Protein AF-A0A560GDV9-F1 (afdb_monomer_lite)

Structure (mmCIF, N/CA/C/O backbone):
data_AF-A0A560GDV9-F1
#
_entry.id   AF-A0A560GDV9-F1
#
loop_
_atom_site.group_PDB
_atom_site.id
_atom_site.type_symbol
_atom_site.label_atom_id
_atom_site.label_alt_id
_atom_site.label_comp_id
_atom_site.label_asym_id
_atom_site.label_entity_id
_atom_site.label_seq_id
_atom_site.pdbx_PDB_ins_code
_atom_site.Cartn_x
_atom_site.Cartn_y
_atom_site.Cartn_z
_atom_site.occupancy
_atom_site.B_iso_or_equiv
_atom_site.auth_seq_id
_atom_site.auth_comp_id
_atom_site.auth_asym_id
_atom_site.auth_atom_id
_atom_site.pdbx_PDB_model_num
ATOM 1 N N . MET A 1 1 ? -3.298 10.198 22.100 1.00 61.28 1 MET A N 1
ATOM 2 C CA . MET A 1 1 ? -3.834 9.082 21.303 1.00 61.28 1 MET A CA 1
ATOM 3 C C . MET A 1 1 ? -5.295 8.943 21.668 1.00 61.28 1 MET A C 1
ATOM 5 O O . MET A 1 1 ? -5.582 8.778 22.848 1.00 61.28 1 MET A O 1
ATOM 9 N N . THR A 1 2 ? -6.196 9.165 20.718 1.00 78.50 2 THR A N 1
ATOM 10 C CA . THR A 1 2 ? -7.641 9.022 20.944 1.00 78.50 2 THR A CA 1
ATOM 11 C C . THR A 1 2 ? -8.025 7.538 21.013 1.00 78.50 2 THR A C 1
ATOM 13 O O . THR A 1 2 ? -7.258 6.683 20.566 1.00 78.50 2 THR A O 1
ATOM 16 N N . ASP A 1 3 ? -9.201 7.204 21.553 1.00 76.56 3 ASP A N 1
ATOM 17 C CA . ASP A 1 3 ? -9.701 5.818 21.530 1.00 76.56 3 ASP A CA 1
ATOM 18 C C . ASP A 1 3 ? -9.796 5.256 20.101 1.00 76.56 3 ASP A C 1
ATOM 20 O O . ASP A 1 3 ? -9.504 4.082 19.872 1.00 76.56 3 ASP A O 1
ATOM 24 N N . THR A 1 4 ? -10.124 6.110 19.129 1.00 74.44 4 THR A N 1
ATOM 25 C CA . THR A 1 4 ? -10.142 5.776 17.700 1.00 74.44 4 THR A CA 1
ATOM 26 C C . THR A 1 4 ? -8.750 5.423 17.172 1.00 74.44 4 THR A C 1
ATOM 28 O O . THR A 1 4 ? -8.610 4.435 16.453 1.00 74.44 4 THR A O 1
ATOM 31 N N . ASP A 1 5 ? -7.714 6.173 17.563 1.00 75.38 5 ASP A N 1
ATOM 32 C CA . ASP A 1 5 ? -6.331 5.903 17.141 1.00 75.38 5 ASP A CA 1
ATOM 33 C C . ASP A 1 5 ? -5.841 4.541 17.655 1.00 75.38 5 ASP A C 1
ATOM 35 O O . ASP A 1 5 ? -5.186 3.797 16.928 1.00 75.38 5 ASP A O 1
ATOM 39 N N . ARG A 1 6 ? -6.188 4.183 18.898 1.00 79.69 6 ARG A N 1
ATOM 40 C CA . ARG A 1 6 ? -5.818 2.891 19.496 1.00 79.69 6 ARG A CA 1
ATOM 41 C C . ARG A 1 6 ? -6.503 1.718 18.786 1.00 79.69 6 ARG A C 1
ATOM 43 O O . ARG A 1 6 ? -5.848 0.731 18.478 1.00 79.69 6 ARG A O 1
ATOM 50 N N . LEU A 1 7 ? -7.796 1.840 18.475 1.00 78.00 7 LEU A N 1
ATOM 51 C CA . LEU A 1 7 ? -8.539 0.809 17.735 1.00 78.00 7 LEU A CA 1
ATOM 52 C C . LEU A 1 7 ? -8.007 0.609 16.307 1.00 78.00 7 LEU A C 1
ATOM 54 O O . LEU A 1 7 ? -8.022 -0.509 15.788 1.00 78.00 7 LEU A O 1
ATOM 58 N N . ALA A 1 8 ? -7.550 1.683 15.661 1.00 81.62 8 ALA A N 1
ATOM 59 C CA . ALA A 1 8 ? -6.883 1.599 14.369 1.00 81.62 8 ALA A CA 1
ATOM 60 C C . ALA A 1 8 ? -5.541 0.854 14.470 1.00 81.62 8 ALA A C 1
ATOM 62 O O . ALA A 1 8 ? -5.273 -0.025 13.652 1.00 81.62 8 ALA A O 1
ATOM 63 N N . ASP A 1 9 ? -4.731 1.149 15.489 1.00 81.44 9 ASP A N 1
ATOM 64 C CA . ASP A 1 9 ? -3.441 0.482 15.701 1.00 81.44 9 ASP A CA 1
ATOM 65 C C . ASP A 1 9 ? -3.600 -1.026 15.961 1.00 81.44 9 ASP A C 1
ATOM 67 O O . ASP A 1 9 ? -2.930 -1.842 15.323 1.00 81.44 9 ASP A O 1
ATOM 71 N N . ASP A 1 10 ? -4.574 -1.404 16.797 1.00 85.94 10 ASP A N 1
ATOM 72 C CA . ASP A 1 10 ? -4.927 -2.805 17.061 1.00 85.94 10 ASP A CA 1
ATOM 73 C C . ASP A 1 10 ? -5.295 -3.539 15.757 1.00 85.94 10 ASP A C 1
ATOM 75 O O . ASP A 1 10 ? -4.894 -4.684 15.532 1.00 85.94 10 ASP A O 1
ATOM 79 N N . ARG A 1 11 ? -6.018 -2.862 14.850 1.00 88.81 11 ARG A N 1
ATOM 80 C CA . ARG A 1 11 ? -6.407 -3.406 13.538 1.00 88.81 11 ARG A CA 1
ATOM 81 C C . ARG A 1 11 ? -5.238 -3.616 12.582 1.00 88.81 11 ARG A C 1
ATOM 83 O O . ARG A 1 11 ? -5.359 -4.470 11.704 1.00 88.81 11 ARG A O 1
ATOM 90 N N . LEU A 1 12 ? -4.153 -2.857 12.726 1.00 88.56 12 LEU A N 1
ATOM 91 C CA . LEU A 1 12 ? -2.940 -2.987 11.912 1.00 88.56 12 LEU A CA 1
ATOM 92 C C . LEU A 1 12 ? -1.993 -4.076 12.429 1.00 88.56 12 LEU A C 1
ATOM 94 O O . LEU A 1 12 ? -1.129 -4.523 11.684 1.00 88.56 12 LEU A O 1
ATOM 98 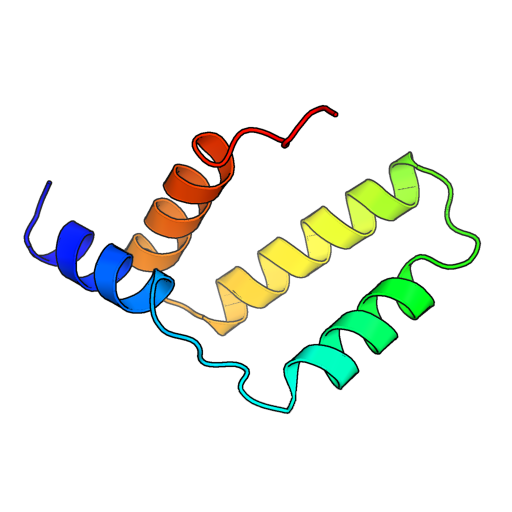N N . ALA A 1 13 ? -2.132 -4.503 13.686 1.00 85.25 13 ALA A N 1
ATOM 99 C CA . ALA A 1 13 ? -1.326 -5.575 14.273 1.00 85.25 13 ALA A CA 1
ATOM 100 C C . ALA A 1 13 ? -1.855 -6.990 13.962 1.00 85.25 13 ALA A C 1
ATOM 102 O O . ALA A 1 13 ? -1.172 -7.978 14.222 1.00 85.25 13 ALA A O 1
ATOM 103 N N . GLN A 1 14 ? -3.074 -7.099 13.436 1.00 87.06 14 GLN A N 1
ATOM 104 C CA . GLN A 1 14 ? -3.733 -8.373 13.153 1.00 87.06 14 GLN A CA 1
ATOM 105 C C . GLN A 1 14 ? -3.332 -8.900 11.773 1.00 87.06 14 GLN A C 1
ATOM 107 O O . GLN A 1 14 ? -3.497 -8.195 10.775 1.00 87.06 14 GLN A O 1
ATOM 112 N N . ASP A 1 15 ? -2.887 -10.157 11.698 1.00 84.62 15 ASP A N 1
ATOM 113 C CA . ASP A 1 15 ? -2.725 -10.835 10.411 1.00 84.62 15 ASP A CA 1
ATOM 114 C C . ASP A 1 15 ? -4.100 -11.075 9.773 1.00 84.62 15 ASP A C 1
ATOM 116 O O . ASP A 1 15 ? -4.942 -11.813 10.288 1.00 84.62 15 ASP A O 1
ATOM 120 N N . ARG A 1 16 ? -4.327 -10.404 8.644 1.00 86.94 16 ARG A N 1
ATOM 121 C CA . ARG A 1 16 ? -5.545 -10.516 7.835 1.00 86.94 16 ARG A CA 1
ATOM 122 C C . ARG A 1 16 ? -5.318 -11.217 6.503 1.00 86.94 16 ARG A C 1
ATOM 124 O O . ARG A 1 16 ? -6.291 -11.480 5.801 1.00 86.94 16 ARG A O 1
ATOM 131 N N . LEU A 1 17 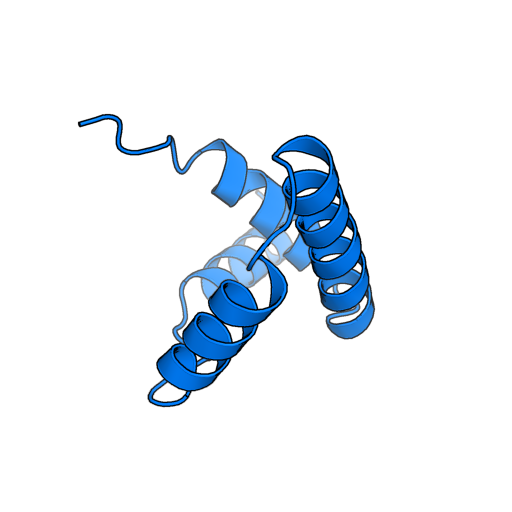? -4.065 -11.481 6.141 1.00 85.81 17 LEU A N 1
ATOM 132 C CA . LEU A 1 17 ? -3.728 -12.136 4.882 1.00 85.81 17 LEU A CA 1
ATOM 133 C C . LEU A 1 17 ? -3.723 -13.656 5.050 1.00 85.81 17 LEU A C 1
ATOM 135 O O . LEU A 1 17 ? -4.092 -14.371 4.114 1.00 85.81 17 LEU A O 1
ATOM 139 N N . GLY A 1 18 ? -3.360 -14.149 6.240 1.00 84.38 18 GLY A N 1
ATOM 140 C CA . GLY A 1 18 ? -3.243 -15.577 6.511 1.00 84.38 18 GLY A CA 1
ATOM 141 C C . GLY A 1 18 ? -2.402 -16.274 5.436 1.00 84.38 18 GLY A C 1
ATOM 142 O O . GLY A 1 18 ? -1.434 -15.720 4.921 1.00 84.38 18 GLY A O 1
ATOM 143 N N . GLY A 1 19 ? -2.821 -17.468 5.007 1.00 82.94 19 GLY A N 1
ATOM 144 C CA . GLY A 1 19 ? -2.120 -18.235 3.965 1.00 82.94 19 GLY A CA 1
ATOM 145 C C . GLY A 1 19 ? -2.190 -17.659 2.542 1.00 82.94 19 GLY A C 1
ATOM 146 O O . GLY A 1 19 ? -1.659 -18.271 1.626 1.00 82.94 19 GLY A O 1
ATOM 147 N N . ARG A 1 20 ? -2.862 -16.520 2.319 1.00 89.50 20 ARG A N 1
ATOM 148 C CA . ARG A 1 20 ? -2.952 -15.864 0.999 1.00 89.50 20 ARG A CA 1
ATOM 149 C C . ARG A 1 20 ? -1.897 -14.772 0.803 1.00 89.50 20 ARG A C 1
ATOM 151 O O . ARG A 1 20 ? -1.855 -14.168 -0.266 1.00 89.50 20 ARG A O 1
ATOM 158 N N . GLY A 1 21 ? -1.064 -14.500 1.813 1.00 88.50 21 GLY A N 1
ATOM 159 C CA . GLY A 1 21 ? 0.012 -13.507 1.721 1.00 88.50 21 GLY A CA 1
ATOM 160 C C . GLY A 1 21 ? 0.976 -13.780 0.561 1.00 88.50 21 GLY A C 1
ATOM 161 O O . GLY A 1 21 ? 1.369 -12.843 -0.136 1.00 88.50 21 GLY A O 1
ATOM 162 N N . ASP A 1 22 ? 1.261 -15.056 0.296 1.00 92.12 22 ASP A N 1
ATOM 163 C CA . ASP A 1 22 ? 2.170 -15.488 -0.772 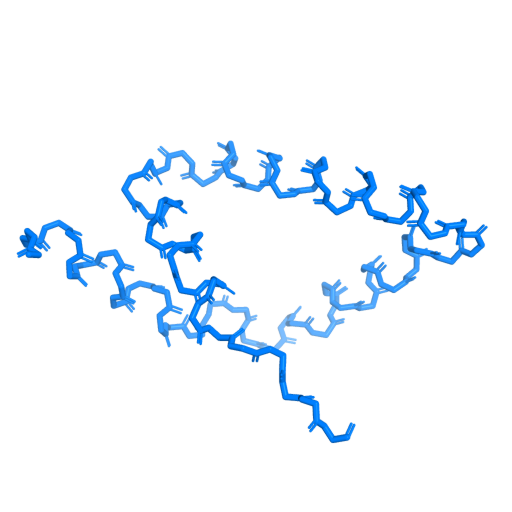1.00 92.12 22 ASP A CA 1
ATOM 164 C C . ASP A 1 22 ? 1.662 -15.101 -2.169 1.00 92.12 22 ASP A C 1
ATOM 166 O O . ASP A 1 22 ? 2.440 -14.620 -2.992 1.00 92.12 22 ASP A O 1
ATOM 170 N N . ASP A 1 23 ? 0.353 -15.221 -2.425 1.00 94.94 23 ASP A N 1
ATOM 171 C CA . ASP A 1 23 ? -0.248 -14.829 -3.709 1.00 94.94 23 ASP A CA 1
ATOM 172 C C . ASP A 1 23 ? -0.061 -13.330 -3.979 1.00 94.94 23 ASP A C 1
ATOM 174 O O . ASP A 1 23 ? 0.239 -12.915 -5.100 1.00 94.94 23 ASP A O 1
ATOM 178 N N . ILE A 1 24 ? -0.240 -12.504 -2.942 1.00 93.44 24 ILE A N 1
ATOM 179 C CA . ILE A 1 24 ? -0.081 -11.050 -3.042 1.00 93.44 24 ILE A CA 1
ATOM 180 C C . ILE A 1 24 ? 1.387 -10.711 -3.279 1.00 93.44 24 ILE A C 1
ATOM 182 O O . ILE A 1 24 ? 1.691 -9.903 -4.155 1.00 93.44 24 ILE A O 1
ATOM 186 N N . TYR A 1 25 ? 2.298 -11.343 -2.538 1.00 91.81 25 TYR A N 1
ATOM 187 C CA . TYR A 1 25 ? 3.730 -11.122 -2.704 1.00 91.81 25 TYR A CA 1
ATOM 188 C C . TYR A 1 25 ? 4.206 -11.500 -4.114 1.00 91.81 25 TYR A C 1
ATOM 190 O O . TYR A 1 25 ? 4.894 -10.711 -4.763 1.00 91.81 25 TYR A O 1
ATOM 198 N N . ALA A 1 26 ? 3.778 -12.655 -4.628 1.00 96.12 26 ALA A N 1
ATOM 199 C CA . ALA A 1 26 ? 4.095 -13.091 -5.984 1.00 96.12 26 ALA A CA 1
ATOM 200 C C . ALA A 1 26 ? 3.559 -12.114 -7.045 1.00 96.12 26 ALA A C 1
ATOM 202 O O . ALA A 1 26 ? 4.283 -11.753 -7.975 1.00 96.12 26 ALA A O 1
ATOM 203 N N . ALA A 1 27 ? 2.319 -11.636 -6.888 1.00 97.50 27 ALA A N 1
ATOM 204 C CA . ALA A 1 27 ? 1.726 -10.659 -7.799 1.00 97.50 27 ALA A CA 1
ATOM 205 C C . ALA A 1 27 ? 2.463 -9.309 -7.777 1.00 97.50 27 ALA A C 1
ATOM 207 O O . ALA A 1 27 ? 2.657 -8.702 -8.830 1.00 97.50 27 ALA A O 1
ATOM 208 N N . LEU A 1 28 ? 2.904 -8.850 -6.600 1.00 96.94 28 LEU A N 1
ATOM 209 C CA . LEU A 1 28 ? 3.708 -7.634 -6.470 1.00 96.94 28 LEU A CA 1
ATOM 210 C C . LEU A 1 28 ? 5.053 -7.783 -7.174 1.00 96.94 28 LEU A C 1
ATOM 212 O O . LEU A 1 28 ? 5.420 -6.918 -7.965 1.00 96.94 28 LEU A O 1
ATOM 216 N N . LEU A 1 29 ? 5.762 -8.888 -6.934 1.00 97.19 29 LEU A N 1
ATOM 217 C CA . LEU A 1 29 ? 7.060 -9.135 -7.557 1.00 97.19 29 LEU A CA 1
ATOM 218 C C . LEU A 1 29 ? 6.956 -9.133 -9.087 1.00 97.19 29 LEU A C 1
ATOM 220 O O . LEU A 1 29 ? 7.723 -8.437 -9.750 1.00 97.19 29 LEU A O 1
ATOM 224 N N . ALA A 1 30 ? 5.962 -9.838 -9.632 1.00 98.25 30 ALA A N 1
ATOM 225 C CA . ALA A 1 30 ? 5.698 -9.859 -11.067 1.00 98.25 30 ALA A CA 1
ATOM 226 C C . ALA A 1 30 ? 5.362 -8.462 -11.619 1.00 98.25 30 ALA A C 1
ATOM 228 O O . ALA A 1 30 ? 5.810 -8.095 -12.701 1.00 98.25 30 ALA A O 1
ATOM 229 N N . ALA A 1 31 ? 4.616 -7.644 -10.870 1.00 98.25 31 ALA A N 1
ATOM 230 C CA . ALA A 1 31 ? 4.267 -6.288 -11.291 1.00 98.25 31 ALA A CA 1
ATOM 231 C C . ALA A 1 31 ? 5.480 -5.336 -11.364 1.00 98.25 31 ALA A C 1
ATOM 233 O O . ALA A 1 31 ? 5.423 -4.329 -12.072 1.00 98.25 31 ALA A O 1
ATOM 234 N N . HIS A 1 32 ? 6.567 -5.644 -10.651 1.00 98.38 32 HIS A N 1
ATOM 235 C CA . HIS A 1 32 ? 7.816 -4.879 -10.678 1.00 98.38 32 HIS A CA 1
ATOM 236 C C . HIS A 1 32 ? 8.812 -5.340 -11.750 1.00 98.38 32 HIS A C 1
ATOM 238 O O . HIS A 1 32 ? 9.778 -4.623 -12.024 1.00 98.38 32 HIS A O 1
ATOM 244 N N . GLU A 1 33 ? 8.608 -6.512 -12.350 1.00 97.81 33 GLU A N 1
ATOM 245 C CA . GLU A 1 33 ? 9.548 -7.095 -13.304 1.00 97.81 33 GLU A CA 1
ATOM 246 C C . GLU A 1 33 ? 9.779 -6.169 -14.513 1.00 97.81 33 GLU A C 1
ATOM 248 O O . GLU A 1 33 ? 8.847 -5.670 -15.141 1.00 97.81 33 GLU A O 1
ATOM 253 N N . GLY A 1 34 ? 11.052 -5.900 -14.822 1.00 97.75 34 GLY A N 1
ATOM 254 C CA . GLY A 1 34 ? 11.449 -5.038 -15.940 1.00 97.75 34 GLY A CA 1
ATOM 255 C C . GLY A 1 34 ? 11.243 -3.531 -15.724 1.00 97.75 34 GLY A C 1
ATOM 256 O O . GLY A 1 34 ? 11.572 -2.750 -16.618 1.00 97.75 34 GLY A O 1
ATOM 257 N N . LEU A 1 35 ? 10.737 -3.092 -14.564 1.00 98.44 35 LEU A N 1
ATOM 258 C CA . LEU A 1 35 ? 10.589 -1.668 -14.259 1.00 98.44 35 LEU A CA 1
ATOM 259 C C . LEU A 1 35 ? 11.901 -1.048 -13.765 1.00 98.44 35 LEU A C 1
ATOM 261 O O . LEU A 1 35 ? 12.600 -1.599 -12.916 1.00 98.44 35 LEU A O 1
ATOM 265 N N . ALA A 1 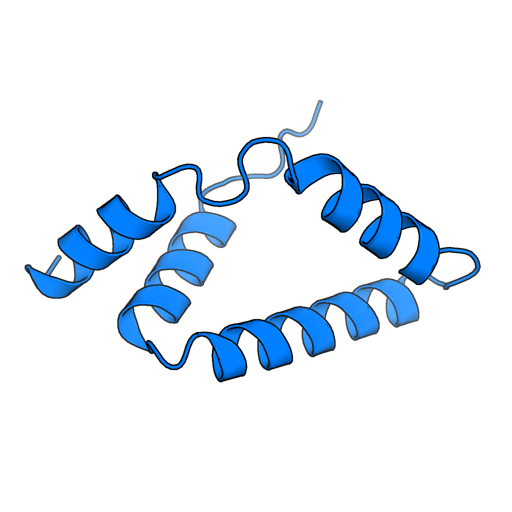36 ? 12.187 0.167 -14.237 1.00 98.25 36 ALA A N 1
ATOM 266 C CA . ALA A 1 36 ? 13.182 1.033 -13.612 1.00 98.25 36 ALA A CA 1
ATOM 267 C C . ALA A 1 36 ? 12.734 1.455 -12.202 1.00 98.25 36 ALA A C 1
ATOM 269 O O . ALA A 1 36 ? 11.545 1.409 -11.867 1.00 98.25 36 ALA A O 1
ATOM 270 N N . PHE A 1 37 ? 13.684 1.914 -11.388 1.00 97.19 37 PHE A N 1
ATOM 271 C CA . PHE A 1 37 ? 13.443 2.282 -9.994 1.00 97.19 37 PHE A CA 1
ATOM 272 C C . PHE A 1 37 ? 12.310 3.309 -9.837 1.00 97.19 37 PHE A C 1
ATOM 274 O O . PHE A 1 37 ? 11.407 3.128 -9.021 1.00 97.19 37 PHE A O 1
ATOM 281 N N . GLU A 1 38 ? 12.295 4.351 -10.665 1.00 98.12 38 GLU A N 1
ATOM 282 C CA . GLU A 1 38 ? 11.296 5.419 -10.613 1.00 98.12 38 GLU A CA 1
ATOM 283 C C . GLU A 1 38 ? 9.899 4.904 -10.983 1.00 98.12 38 GLU A C 1
ATOM 285 O O . GLU A 1 38 ? 8.905 5.265 -10.351 1.00 98.12 38 GLU A O 1
ATOM 290 N N . ALA A 1 39 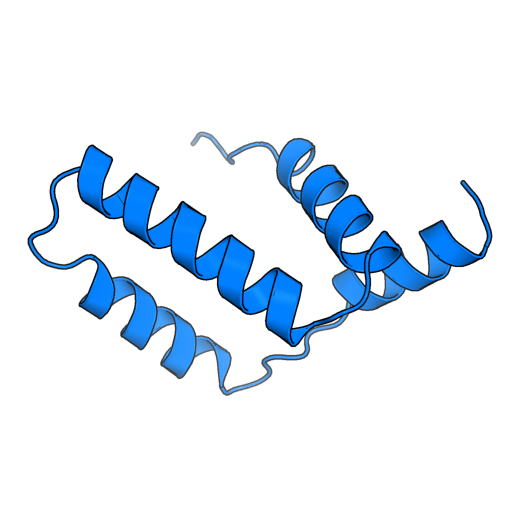? 9.815 4.018 -11.979 1.00 98.25 39 ALA A N 1
ATOM 291 C CA . ALA A 1 39 ? 8.560 3.397 -12.392 1.00 98.25 39 ALA A CA 1
ATOM 292 C C . ALA A 1 39 ? 8.028 2.431 -11.321 1.00 98.25 39 ALA A C 1
ATOM 294 O O . ALA A 1 39 ? 6.826 2.415 -11.050 1.00 98.25 39 ALA A O 1
ATOM 295 N N . SER A 1 40 ? 8.923 1.680 -10.676 1.00 98.38 40 SER A N 1
ATOM 296 C CA . SER A 1 40 ? 8.629 0.815 -9.532 1.00 98.38 40 SER A CA 1
ATOM 297 C C . SER A 1 40 ? 8.089 1.622 -8.340 1.00 98.38 40 SER A C 1
ATOM 299 O O . SER A 1 40 ? 7.037 1.298 -7.784 1.00 98.38 40 SER A O 1
ATOM 301 N N . ALA A 1 41 ? 8.719 2.754 -8.012 1.00 98.06 41 ALA A N 1
ATOM 302 C CA . ALA A 1 41 ? 8.237 3.668 -6.977 1.00 98.06 41 ALA A CA 1
ATOM 303 C C . ALA A 1 41 ? 6.862 4.272 -7.326 1.00 98.06 41 ALA A C 1
ATOM 305 O O . ALA A 1 41 ? 5.970 4.335 -6.475 1.00 98.06 41 ALA A O 1
ATOM 306 N N . ALA A 1 42 ? 6.648 4.665 -8.586 1.00 98.31 42 ALA A N 1
ATOM 307 C CA . ALA A 1 42 ? 5.362 5.178 -9.057 1.00 98.31 42 ALA A CA 1
ATOM 308 C C . ALA A 1 42 ? 4.253 4.107 -9.057 1.00 98.31 42 ALA A C 1
ATOM 310 O O . ALA A 1 42 ? 3.081 4.422 -8.828 1.00 98.31 42 ALA A O 1
ATOM 311 N N . LEU A 1 43 ? 4.589 2.839 -9.314 1.00 98.56 43 LEU A N 1
ATOM 312 C CA . LEU A 1 43 ? 3.675 1.707 -9.140 1.00 98.56 43 LEU A CA 1
ATOM 313 C C . LEU A 1 43 ? 3.243 1.594 -7.678 1.00 98.56 43 LEU A C 1
ATOM 315 O O . LEU A 1 43 ? 2.042 1.603 -7.409 1.00 98.56 43 LEU A O 1
ATOM 319 N N . ASN A 1 44 ? 4.196 1.591 -6.746 1.00 97.69 44 ASN A N 1
ATOM 320 C CA . ASN A 1 44 ? 3.909 1.502 -5.315 1.00 97.69 44 ASN A CA 1
ATOM 321 C C . ASN A 1 44 ? 3.029 2.654 -4.825 1.00 97.69 44 ASN A C 1
ATOM 323 O O . ASN A 1 44 ? 2.043 2.418 -4.130 1.00 97.69 44 ASN A O 1
ATOM 327 N N . ALA A 1 45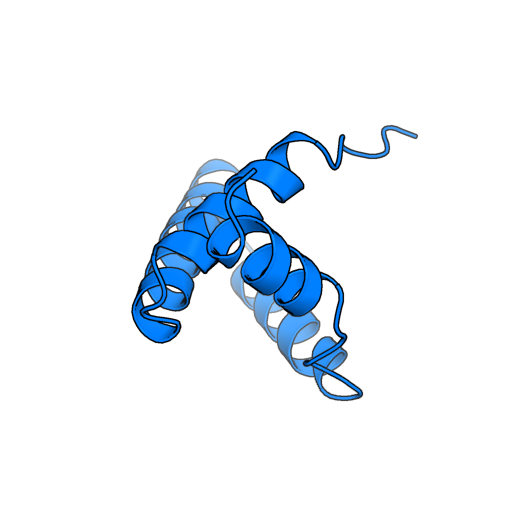 ? 3.315 3.890 -5.239 1.00 97.81 45 ALA A N 1
ATOM 328 C CA . ALA A 1 45 ? 2.499 5.045 -4.869 1.00 97.81 45 ALA A CA 1
ATOM 329 C C . ALA A 1 45 ? 1.039 4.898 -5.339 1.00 97.81 45 ALA A C 1
ATOM 331 O O . ALA A 1 45 ? 0.108 5.124 -4.566 1.00 97.81 45 ALA A O 1
ATOM 332 N N . ARG A 1 46 ? 0.823 4.468 -6.591 1.00 98.44 46 ARG A N 1
ATOM 333 C CA . ARG A 1 46 ? -0.526 4.221 -7.130 1.00 98.44 46 ARG A CA 1
ATOM 334 C C . ARG A 1 46 ? -1.237 3.092 -6.394 1.00 98.44 46 ARG A C 1
ATOM 336 O O . ARG A 1 46 ? -2.407 3.244 -6.054 1.00 98.44 46 ARG A O 1
ATOM 343 N N . LEU A 1 47 ? -0.540 1.990 -6.126 1.00 98.38 47 LEU A N 1
ATOM 344 C CA . LEU A 1 47 ? -1.100 0.860 -5.392 1.00 98.38 47 LEU A CA 1
ATOM 345 C C . LEU A 1 47 ? -1.539 1.271 -3.981 1.00 98.38 47 LEU A C 1
ATOM 347 O O . LEU A 1 47 ? -2.663 0.972 -3.588 1.00 98.38 47 LEU A O 1
ATOM 351 N N . VAL A 1 48 ? -0.696 2.002 -3.245 1.00 96.94 48 VAL A N 1
ATOM 352 C CA . VAL A 1 48 ? -1.028 2.506 -1.903 1.00 96.94 48 VAL A CA 1
ATOM 353 C C . VAL A 1 48 ? -2.294 3.363 -1.935 1.00 96.94 48 VAL A C 1
ATOM 355 O O . VAL A 1 48 ? -3.172 3.176 -1.097 1.00 96.94 48 VAL A O 1
ATOM 358 N N . LEU A 1 49 ? -2.434 4.260 -2.917 1.00 97.56 49 LEU A N 1
ATOM 359 C CA . LEU A 1 49 ? -3.629 5.099 -3.056 1.00 97.56 49 LEU A CA 1
ATOM 360 C C . LEU A 1 49 ? -4.889 4.281 -3.376 1.00 97.56 49 LEU A C 1
ATOM 362 O O . LEU A 1 49 ? -5.945 4.537 -2.798 1.00 97.56 49 LEU A O 1
ATOM 366 N N . LEU A 1 50 ? -4.786 3.283 -4.258 1.00 98.25 50 LEU A N 1
ATOM 367 C CA . LEU A 1 50 ? -5.898 2.382 -4.576 1.00 98.25 50 LEU A CA 1
ATOM 368 C C . LEU A 1 50 ? -6.341 1.577 -3.350 1.00 98.25 50 LEU A C 1
ATOM 370 O O . LEU A 1 50 ? -7.539 1.480 -3.087 1.00 98.25 50 LEU A O 1
ATOM 374 N N . LEU A 1 51 ? -5.393 1.041 -2.577 1.00 96.69 51 LEU A N 1
ATOM 375 C CA . LEU A 1 51 ? -5.684 0.295 -1.353 1.00 96.69 51 LEU A CA 1
ATOM 376 C C . LEU A 1 51 ? -6.266 1.199 -0.262 1.00 96.69 51 LEU A C 1
ATOM 378 O O . LEU A 1 51 ? -7.245 0.821 0.373 1.00 96.69 51 LEU A O 1
ATOM 382 N N . ALA A 1 52 ? -5.734 2.410 -0.078 1.00 97.06 52 ALA A N 1
ATOM 383 C CA . ALA A 1 52 ? -6.288 3.385 0.860 1.00 97.06 52 ALA A CA 1
ATOM 384 C C . ALA A 1 52 ? -7.741 3.745 0.508 1.00 97.06 52 ALA A C 1
ATOM 386 O O . ALA A 1 52 ? -8.603 3.776 1.388 1.00 97.06 52 ALA A O 1
ATOM 387 N N . ASN A 1 53 ? -8.029 3.946 -0.782 1.00 97.50 53 ASN A N 1
ATOM 388 C CA . ASN A 1 53 ? -9.389 4.163 -1.266 1.00 97.50 53 ASN A CA 1
ATOM 389 C C . ASN A 1 53 ? -10.291 2.938 -1.036 1.00 97.50 53 ASN A C 1
ATOM 391 O O . ASN A 1 53 ? -11.421 3.096 -0.587 1.00 97.50 53 ASN A O 1
ATOM 395 N N . ALA A 1 54 ? -9.803 1.724 -1.310 1.00 97.25 54 ALA A N 1
ATOM 396 C CA . ALA A 1 54 ? -10.562 0.492 -1.088 1.00 97.25 54 ALA A CA 1
ATOM 397 C C . ALA A 1 54 ? -10.865 0.235 0.401 1.00 97.25 54 ALA A C 1
ATOM 399 O O . ALA A 1 54 ? -11.908 -0.327 0.725 1.00 97.25 54 ALA A O 1
ATOM 400 N N . VAL A 1 55 ? -9.973 0.656 1.303 1.00 95.25 55 VAL A N 1
ATOM 401 C CA . VAL A 1 55 ? -10.160 0.561 2.758 1.00 95.25 55 VAL A CA 1
ATOM 402 C C . VAL A 1 55 ? -11.208 1.561 3.262 1.00 95.25 55 VAL A C 1
ATOM 404 O O . VAL A 1 55 ? -12.012 1.204 4.119 1.00 95.25 55 VAL A O 1
ATOM 407 N N . GLY A 1 56 ? -11.203 2.804 2.764 1.00 96.31 56 GLY A N 1
ATOM 408 C CA . GLY A 1 56 ? -12.216 3.824 3.087 1.00 96.31 56 GLY A CA 1
ATOM 409 C C . GLY A 1 56 ? -12.197 4.364 4.529 1.00 96.31 56 GLY A C 1
ATOM 410 O O . GLY A 1 56 ? -13.061 5.154 4.900 1.00 96.31 56 GLY A O 1
ATOM 411 N N . ASP A 1 57 ? -11.216 3.966 5.342 1.00 95.69 57 ASP A N 1
ATOM 412 C CA . ASP A 1 57 ? -11.079 4.317 6.760 1.00 95.69 57 ASP A CA 1
ATOM 413 C C . ASP A 1 57 ? -9.876 5.253 6.963 1.00 95.69 57 ASP A C 1
ATOM 415 O O . ASP A 1 57 ? -8.725 4.819 7.045 1.00 95.69 57 ASP A O 1
ATOM 419 N N . VAL A 1 58 ? -10.142 6.564 6.997 1.00 93.69 58 VAL A N 1
ATOM 420 C CA . VAL A 1 58 ? -9.101 7.607 7.059 1.00 93.69 58 VAL A CA 1
ATOM 421 C C . VAL A 1 58 ? -8.230 7.502 8.321 1.00 93.69 58 VAL A C 1
ATOM 423 O O . VAL A 1 58 ? -7.006 7.500 8.167 1.00 93.69 58 VAL A O 1
ATOM 426 N N . PRO A 1 59 ? -8.780 7.382 9.550 1.00 94.06 59 PRO A N 1
ATOM 427 C CA . PRO A 1 59 ? -7.963 7.176 10.747 1.00 94.06 59 PRO A CA 1
ATOM 428 C C . PRO A 1 59 ? -7.038 5.958 10.644 1.00 94.06 59 PRO A C 1
ATOM 430 O O . PRO A 1 59 ? -5.859 6.058 10.986 1.00 94.06 59 PRO A O 1
ATOM 433 N N . LEU A 1 60 ? -7.533 4.835 10.111 1.00 94.56 60 LEU A N 1
ATOM 434 C CA . LEU A 1 60 ? -6.723 3.632 9.913 1.00 94.56 60 LEU A CA 1
ATOM 435 C C . LEU A 1 60 ? -5.577 3.852 8.919 1.00 94.56 60 LEU A C 1
ATOM 437 O O . LEU A 1 60 ? -4.446 3.445 9.184 1.00 94.56 60 LEU A O 1
ATOM 441 N N . VAL A 1 61 ? -5.847 4.516 7.794 1.00 95.50 61 VAL A N 1
ATOM 442 C CA . VAL A 1 61 ? -4.822 4.827 6.786 1.00 95.50 61 VAL A CA 1
ATOM 443 C C . VAL A 1 61 ? -3.749 5.757 7.362 1.00 95.50 61 VAL A C 1
ATOM 445 O O . VAL A 1 61 ? -2.557 5.524 7.157 1.00 95.50 61 VAL A O 1
ATOM 448 N N . LEU A 1 62 ? -4.135 6.782 8.129 1.00 94.31 62 LEU A N 1
ATOM 449 C CA . LEU A 1 62 ? -3.178 7.688 8.773 1.00 94.31 62 LEU A CA 1
ATOM 450 C C . LEU A 1 62 ? -2.326 6.973 9.832 1.00 94.31 62 LEU A C 1
ATOM 452 O O . LEU A 1 62 ? -1.113 7.195 9.887 1.00 94.31 62 LEU A O 1
ATOM 456 N N . ALA A 1 63 ? -2.928 6.082 10.624 1.00 94.19 63 ALA A N 1
ATOM 457 C CA . ALA A 1 63 ? -2.198 5.235 11.564 1.00 94.19 63 ALA A CA 1
ATOM 458 C C . ALA A 1 63 ? -1.188 4.325 10.839 1.00 94.19 63 ALA A C 1
ATOM 460 O O . ALA A 1 63 ? -0.034 4.231 11.262 1.00 94.19 63 ALA A O 1
ATOM 461 N N . ALA A 1 64 ? -1.571 3.732 9.701 1.00 94.12 64 ALA A N 1
ATOM 462 C CA . ALA A 1 64 ? -0.683 2.899 8.889 1.00 94.12 64 ALA A CA 1
ATOM 463 C C . ALA A 1 64 ? 0.527 3.681 8.356 1.00 94.12 64 ALA A C 1
ATOM 465 O O . ALA A 1 64 ? 1.654 3.198 8.447 1.00 94.12 64 ALA A O 1
ATOM 466 N N . ILE A 1 65 ? 0.324 4.914 7.875 1.00 94.12 65 ILE A N 1
ATOM 467 C CA . ILE A 1 65 ? 1.423 5.804 7.457 1.00 94.12 65 ILE A CA 1
ATOM 468 C C . ILE A 1 65 ? 2.339 6.130 8.645 1.00 94.12 65 ILE A C 1
ATOM 470 O O . ILE A 1 65 ? 3.563 6.156 8.504 1.00 94.12 65 ILE A O 1
ATOM 474 N N . GLY A 1 66 ? 1.760 6.380 9.824 1.00 93.31 66 GLY A N 1
ATOM 475 C CA . GLY A 1 66 ? 2.508 6.578 11.064 1.00 93.31 66 GLY A CA 1
ATOM 476 C C . GLY A 1 66 ? 3.419 5.394 11.388 1.00 93.31 66 GLY A C 1
ATOM 477 O O . GLY A 1 66 ? 4.619 5.592 11.570 1.00 93.31 66 GLY A O 1
ATOM 478 N N . ARG A 1 67 ? 2.867 4.174 11.375 1.00 90.88 67 ARG A N 1
ATOM 479 C CA . ARG A 1 67 ? 3.613 2.928 11.602 1.00 90.88 67 ARG A CA 1
ATOM 480 C C . ARG A 1 67 ? 4.698 2.679 10.561 1.00 90.88 67 ARG A C 1
ATOM 482 O O . ARG A 1 67 ? 5.821 2.354 10.932 1.00 90.88 67 ARG A O 1
ATOM 489 N N . ALA A 1 68 ? 4.393 2.861 9.277 1.00 91.50 68 ALA A N 1
ATOM 490 C CA . ALA A 1 68 ? 5.360 2.671 8.197 1.00 91.50 68 ALA A CA 1
ATOM 491 C C . ALA A 1 68 ? 6.570 3.613 8.327 1.00 91.50 68 ALA A C 1
ATOM 493 O O . ALA A 1 68 ? 7.674 3.254 7.940 1.00 91.50 68 ALA A O 1
ATOM 494 N N . ARG A 1 69 ? 6.385 4.805 8.911 1.00 91.12 69 ARG A N 1
ATOM 495 C CA . ARG A 1 69 ? 7.482 5.743 9.191 1.00 91.12 69 ARG A CA 1
ATOM 496 C C . ARG A 1 69 ? 8.358 5.313 10.375 1.00 91.12 69 ARG A C 1
ATOM 498 O O . ARG A 1 69 ? 9.526 5.684 10.411 1.00 91.12 69 ARG A O 1
ATOM 505 N N . THR A 1 70 ? 7.803 4.594 11.353 1.00 87.38 70 THR A N 1
ATOM 506 C CA . THR A 1 70 ? 8.529 4.145 12.559 1.00 87.38 70 THR A CA 1
ATOM 507 C C . THR A 1 70 ? 9.127 2.751 12.427 1.00 87.38 70 THR A C 1
ATOM 509 O O . THR A 1 70 ? 10.078 2.438 13.137 1.00 87.38 70 THR A O 1
ATOM 512 N N . ALA A 1 71 ? 8.586 1.919 11.534 1.00 78.44 71 ALA A N 1
ATOM 513 C CA . ALA A 1 71 ? 9.231 0.701 11.070 1.00 78.44 71 ALA A CA 1
ATOM 514 C C . ALA A 1 71 ? 10.429 1.115 10.207 1.00 78.44 71 ALA A C 1
ATOM 516 O O . ALA A 1 71 ? 10.333 1.208 8.986 1.00 78.44 71 ALA A O 1
ATOM 517 N N . ALA A 1 72 ? 11.530 1.502 10.854 1.00 58.50 72 ALA A N 1
ATOM 518 C CA . ALA A 1 72 ? 12.778 1.790 10.165 1.00 58.50 72 ALA A CA 1
ATOM 519 C C . ALA A 1 72 ? 13.123 0.615 9.229 1.00 58.50 72 ALA A C 1
ATOM 521 O O . ALA A 1 72 ? 12.814 -0.530 9.564 1.00 58.50 72 ALA A O 1
ATOM 522 N N . PRO A 1 73 ? 13.749 0.868 8.067 1.00 51.41 73 PRO A N 1
ATOM 523 C CA . PRO A 1 73 ? 14.280 -0.223 7.273 1.00 51.41 73 PRO A CA 1
ATOM 524 C C . PRO A 1 73 ? 15.324 -0.920 8.144 1.00 51.41 73 PRO A C 1
ATOM 526 O O . PRO A 1 73 ? 16.267 -0.263 8.591 1.00 51.41 73 PRO A O 1
ATOM 529 N N . ASP A 1 74 ? 15.152 -2.212 8.410 1.00 49.53 74 ASP A N 1
ATOM 530 C CA . ASP A 1 74 ? 16.238 -3.047 8.913 1.00 49.53 74 ASP A CA 1
ATOM 531 C C . ASP A 1 74 ? 17.365 -2.980 7.870 1.00 49.53 74 ASP A C 1
ATOM 533 O O . ASP A 1 74 ? 17.366 -3.692 6.868 1.00 49.53 74 ASP A O 1
ATOM 537 N N . GLN A 1 75 ? 18.288 -2.035 8.054 1.00 38.03 75 GLN A N 1
ATOM 538 C CA . GLN A 1 75 ? 19.558 -1.993 7.347 1.00 38.03 75 GLN A CA 1
ATOM 539 C C . GLN A 1 75 ? 20.473 -2.983 8.060 1.00 38.03 75 GLN A C 1
ATOM 541 O O . GLN A 1 75 ? 21.113 -2.647 9.059 1.00 38.03 75 GLN A O 1
ATOM 546 N N . GLY A 1 76 ? 20.457 -4.220 7.568 1.00 35.97 76 GLY A N 1
ATOM 547 C CA . GLY A 1 76 ? 21.665 -5.039 7.547 1.00 35.97 76 GLY A CA 1
ATOM 548 C C . GLY A 1 76 ? 22.655 -4.485 6.532 1.00 35.97 76 GLY A C 1
ATOM 549 O O . GLY A 1 76 ? 22.193 -3.953 5.496 1.00 35.97 76 GLY A O 1
#

Organism: NCBI:txid28077

Sequence (76 aa):
MTDTDRLADDRLAQDRLGGRGDDIYAALLAAHEGLAFEASAALNARLVLLLANAVGDVPLVLAAIGRARTAAPDQG

Foldseek 3Di:
DDPLLVVLVVVVPDDPCPPVVVVVVVVLVVVCPPDDPVVNVVVVVVVLVVVCVVVVDVSNSVSVVVVVVVPPPPDD

pLDDT: mean 88.69, std 13.57, range [35.97, 98.56]

Secondary structure (DSSP, 8-state):
--HHHHHHHHHHSS--SGGGHHHHHHHHHHHHTT--HHHHHHHHHHHHHHHHHHH--HHHHHHHHHHHHHS-----

InterPro domains:
  IPR021233 Protein of unknown function DUF2783 [PF10932] (21-69)

Radius of gyration: 14.5 Å; chains: 1; bounding box: 34×27×38 Å